Protein AF-A0A3S3UQ41-F1 (afdb_monomer)

pLDDT: mean 90.35, std 14.13, range [44.44, 98.62]

Radius of gyration: 15.13 Å; Cα contacts (8 Å, |Δi|>4): 52; chains: 1; bounding box: 51×16×34 Å

Structure (mmCIF, N/CA/C/O backbone):
data_AF-A0A3S3UQ41-F1
#
_entry.id   AF-A0A3S3UQ41-F1
#
loop_
_atom_site.group_PDB
_atom_site.id
_atom_site.type_symbol
_atom_site.label_atom_id
_atom_site.label_alt_id
_atom_site.label_comp_id
_atom_site.label_asym_id
_atom_site.label_entity_id
_atom_site.label_seq_id
_atom_site.pdbx_PDB_ins_code
_atom_site.Cartn_x
_atom_site.Cartn_y
_atom_site.Cartn_z
_atom_site.occupancy
_atom_site.B_iso_or_equiv
_atom_site.auth_seq_id
_atom_site.auth_comp_id
_atom_site.auth_asym_id
_atom_site.auth_atom_id
_atom_site.pdbx_PDB_model_num
ATOM 1 N N . MET A 1 1 ? 33.637 3.756 -5.472 1.00 44.44 1 MET A N 1
ATOM 2 C CA . MET A 1 1 ? 32.496 4.366 -4.764 1.00 44.44 1 MET A CA 1
ATOM 3 C C . MET A 1 1 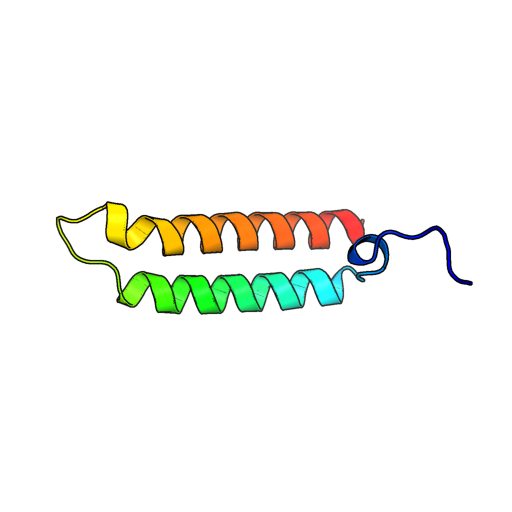? 31.374 4.474 -5.779 1.00 44.44 1 MET A C 1
ATOM 5 O O . MET A 1 1 ? 31.559 5.134 -6.789 1.00 44.44 1 MET A O 1
ATOM 9 N N . THR A 1 2 ? 30.301 3.703 -5.616 1.00 49.97 2 THR A N 1
ATOM 10 C CA . THR A 1 2 ? 29.115 3.725 -6.487 1.00 49.97 2 THR A CA 1
ATOM 11 C C . THR A 1 2 ? 28.301 4.984 -6.195 1.00 49.97 2 THR A C 1
ATOM 13 O O . THR A 1 2 ? 27.253 4.924 -5.562 1.00 49.97 2 THR A O 1
ATOM 16 N N . GLU A 1 3 ? 28.826 6.140 -6.582 1.00 63.69 3 GLU A N 1
ATOM 17 C CA . GLU A 1 3 ? 28.077 7.392 -6.575 1.00 63.69 3 GLU A CA 1
ATOM 18 C C . GLU A 1 3 ? 27.326 7.497 -7.905 1.00 63.69 3 GLU A C 1
ATOM 20 O O . GLU A 1 3 ? 27.950 7.505 -8.964 1.00 63.69 3 GLU A O 1
ATOM 25 N N . GLY A 1 4 ? 25.989 7.537 -7.861 1.00 60.56 4 GLY A N 1
ATOM 26 C CA . GLY A 1 4 ? 25.210 8.021 -9.006 1.00 60.56 4 GLY A CA 1
ATOM 27 C C . GLY A 1 4 ? 23.945 7.267 -9.412 1.00 60.56 4 GLY A C 1
ATOM 28 O O . GLY A 1 4 ? 23.393 7.618 -10.447 1.00 60.56 4 GLY A O 1
ATOM 29 N N . LYS A 1 5 ? 23.450 6.274 -8.661 1.00 55.50 5 LYS A N 1
ATOM 30 C CA . LYS A 1 5 ? 22.089 5.749 -8.892 1.00 55.50 5 LYS A CA 1
ATOM 31 C C . LYS A 1 5 ? 21.277 5.791 -7.615 1.00 55.50 5 LYS A C 1
ATOM 33 O O . LYS A 1 5 ? 21.724 5.296 -6.579 1.00 55.50 5 LYS A O 1
ATOM 38 N N . TYR A 1 6 ? 20.103 6.413 -7.682 1.00 59.09 6 TYR A N 1
ATOM 3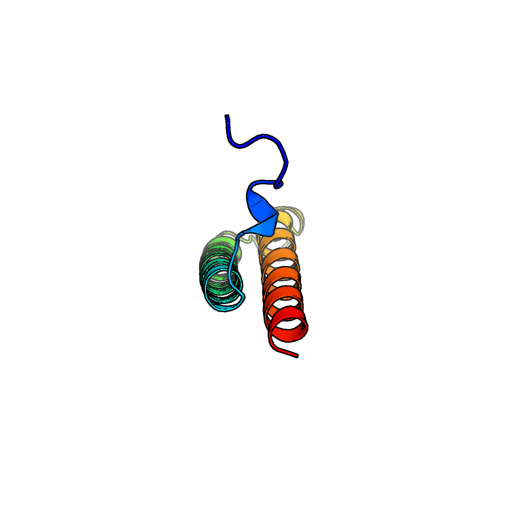9 C CA . TYR A 1 6 ? 19.186 6.440 -6.550 1.00 59.09 6 TYR A CA 1
ATOM 40 C C . TYR A 1 6 ? 18.805 4.986 -6.217 1.00 59.09 6 TYR A C 1
ATOM 42 O O . TYR A 1 6 ? 18.532 4.221 -7.140 1.00 59.09 6 TYR A O 1
ATOM 50 N N . PRO A 1 7 ? 18.786 4.546 -4.945 1.00 58.53 7 PRO A N 1
ATOM 51 C CA . PRO A 1 7 ? 18.565 3.131 -4.620 1.00 58.53 7 PRO A CA 1
ATOM 52 C C . PRO A 1 7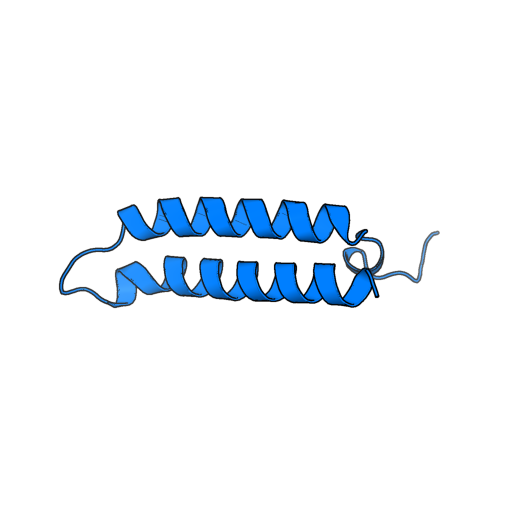 ? 17.274 2.547 -5.217 1.00 58.53 7 PRO A C 1
ATOM 54 O O . PRO A 1 7 ? 17.240 1.379 -5.593 1.00 58.53 7 PRO A O 1
ATOM 57 N N . GLY A 1 8 ? 16.230 3.372 -5.367 1.00 62.59 8 GLY A N 1
ATOM 58 C CA . GLY A 1 8 ? 14.969 2.987 -6.012 1.00 62.59 8 GLY A CA 1
ATOM 59 C C . GLY A 1 8 ? 15.011 2.908 -7.545 1.00 62.59 8 GLY A C 1
ATOM 60 O O . GLY A 1 8 ? 14.090 2.373 -8.146 1.00 62.59 8 GLY A O 1
ATOM 61 N N . GLU A 1 9 ? 16.067 3.406 -8.184 1.00 68.25 9 GLU A N 1
ATOM 62 C CA . GLU A 1 9 ? 16.263 3.427 -9.643 1.00 68.25 9 GLU A CA 1
ATOM 63 C C . GLU A 1 9 ? 16.785 2.085 -10.188 1.00 68.25 9 GLU A C 1
ATOM 65 O O . GLU A 1 9 ? 16.786 1.844 -11.392 1.00 68.25 9 GLU A O 1
ATOM 70 N N . LEU A 1 10 ? 17.238 1.198 -9.296 1.00 75.69 10 LEU A N 1
ATOM 71 C CA . LEU A 1 10 ? 17.748 -0.136 -9.627 1.00 75.69 10 LEU A CA 1
ATOM 72 C C . LEU A 1 10 ? 16.683 -1.238 -9.526 1.00 75.69 10 LEU A C 1
ATOM 74 O O . LEU A 1 10 ? 16.980 -2.393 -9.829 1.00 75.69 10 LEU A O 1
ATOM 78 N N . ALA A 1 11 ? 15.470 -0.916 -9.071 1.00 85.88 11 ALA A N 1
ATOM 79 C CA . ALA A 1 11 ? 14.425 -1.912 -8.889 1.00 85.88 11 ALA A CA 1
ATOM 80 C C . ALA A 1 11 ? 13.905 -2.400 -10.248 1.00 85.88 11 ALA A C 1
ATOM 82 O O . ALA A 1 11 ? 13.395 -1.624 -11.056 1.00 85.88 11 ALA A O 1
ATOM 83 N N . SER A 1 12 ? 14.014 -3.704 -10.494 1.00 91.81 12 SER A N 1
ATOM 84 C CA . SER A 1 12 ? 13.407 -4.328 -11.669 1.00 91.81 12 SER A CA 1
ATOM 85 C C . SER A 1 12 ? 11.875 -4.227 -11.611 1.00 91.81 12 SER A C 1
ATOM 87 O O . SER A 1 12 ? 11.298 -4.191 -10.517 1.00 91.81 12 SER A O 1
ATOM 89 N N . PRO A 1 13 ? 11.178 -4.262 -12.763 1.00 94.19 13 PRO A N 1
ATOM 90 C CA . PRO A 1 13 ? 9.717 -4.242 -12.770 1.00 94.19 13 PRO A CA 1
ATOM 91 C C . PRO A 1 13 ? 9.095 -5.373 -11.938 1.00 94.19 13 PRO A C 1
ATOM 93 O O . PRO A 1 13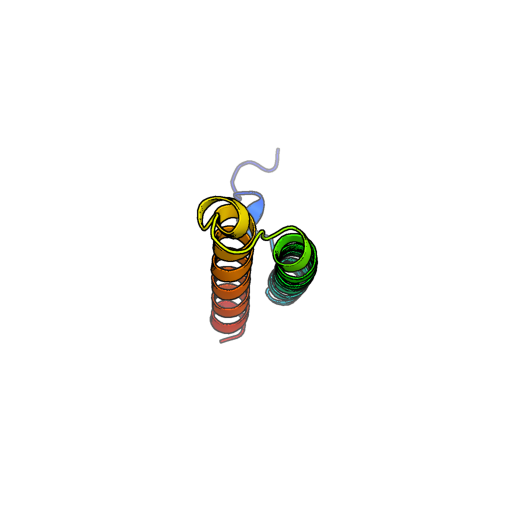 ? 8.066 -5.175 -11.297 1.00 94.19 13 PRO A O 1
ATOM 96 N N . GLN A 1 14 ? 9.747 -6.541 -11.903 1.00 95.12 14 GLN A N 1
ATOM 97 C CA . GLN A 1 14 ? 9.334 -7.686 -11.091 1.00 95.12 14 GLN A CA 1
ATOM 98 C C . GLN A 1 14 ? 9.398 -7.374 -9.589 1.00 95.12 14 GLN A C 1
ATOM 100 O O . GLN A 1 14 ? 8.433 -7.620 -8.873 1.00 95.12 14 GLN A O 1
ATOM 105 N N . GLN A 1 15 ? 10.492 -6.766 -9.115 1.00 95.00 15 GLN A N 1
ATOM 106 C CA . GLN A 1 15 ? 10.632 -6.371 -7.707 1.00 95.00 15 GLN A CA 1
ATOM 107 C C . GLN A 1 15 ? 9.590 -5.319 -7.300 1.00 95.00 15 GLN A C 1
ATOM 109 O O . GLN A 1 15 ? 9.061 -5.366 -6.192 1.00 95.00 15 GLN A O 1
ATOM 114 N N . ILE A 1 16 ? 9.259 -4.382 -8.195 1.00 95.31 16 ILE A N 1
ATOM 115 C CA . ILE A 1 16 ? 8.215 -3.376 -7.943 1.00 95.31 16 ILE A CA 1
ATOM 116 C C . ILE A 1 16 ? 6.831 -4.035 -7.887 1.00 95.31 16 ILE A C 1
ATOM 118 O O . ILE A 1 16 ? 6.013 -3.673 -7.043 1.00 95.31 16 ILE A O 1
ATOM 122 N N . HIS A 1 17 ? 6.575 -5.025 -8.745 1.00 97.25 17 HIS A N 1
ATOM 123 C CA . HIS A 1 17 ? 5.345 -5.811 -8.707 1.00 97.25 17 HIS A CA 1
ATOM 124 C C . HIS A 1 17 ? 5.211 -6.608 -7.399 1.00 97.25 17 HIS A C 1
ATOM 126 O O . HIS A 1 17 ? 4.161 -6.573 -6.762 1.00 97.25 17 HIS A O 1
ATOM 132 N N . GLU A 1 18 ? 6.276 -7.275 -6.951 1.00 97.50 18 GLU A N 1
ATOM 133 C CA . GLU A 1 18 ? 6.301 -7.985 -5.665 1.00 97.50 18 GLU A CA 1
ATOM 134 C C . GLU A 1 18 ? 6.072 -7.032 -4.485 1.00 97.50 18 GLU A C 1
ATOM 136 O O . GLU A 1 18 ? 5.285 -7.329 -3.586 1.00 97.50 18 GLU A O 1
ATOM 141 N N . LEU A 1 19 ? 6.674 -5.839 -4.517 1.00 97.06 19 LEU A N 1
ATOM 142 C CA . LEU A 1 19 ? 6.411 -4.804 -3.520 1.00 97.06 19 LEU A CA 1
ATOM 143 C C . LEU A 1 19 ? 4.937 -4.366 -3.532 1.00 97.06 19 LEU A C 1
ATOM 145 O O . LEU A 1 19 ? 4.333 -4.200 -2.471 1.00 97.06 19 LEU A O 1
ATOM 149 N N . ALA A 1 20 ? 4.336 -4.209 -4.715 1.00 98.12 20 ALA A N 1
ATOM 150 C CA . ALA A 1 20 ? 2.918 -3.886 -4.851 1.00 98.12 20 ALA A CA 1
ATOM 151 C C . ALA A 1 20 ? 2.019 -4.962 -4.211 1.00 98.12 20 ALA A C 1
ATOM 153 O O . ALA A 1 20 ? 1.062 -4.619 -3.509 1.00 98.12 20 ALA A O 1
ATOM 154 N N . GLU A 1 21 ? 2.359 -6.247 -4.374 1.00 98.56 21 GLU A N 1
ATOM 155 C CA . GLU A 1 21 ? 1.664 -7.357 -3.711 1.00 98.56 21 GLU A CA 1
ATOM 156 C C . GLU A 1 21 ? 1.744 -7.264 -2.182 1.00 98.56 21 GLU A C 1
ATOM 158 O O . GLU A 1 21 ? 0.731 -7.460 -1.505 1.00 98.56 21 GLU A O 1
ATOM 163 N N . GLU A 1 22 ? 2.901 -6.913 -1.617 1.00 98.56 22 GLU A N 1
ATOM 164 C CA . GLU A 1 22 ? 3.036 -6.722 -0.166 1.00 98.56 22 GLU A CA 1
ATOM 165 C C . GLU A 1 22 ? 2.163 -5.566 0.344 1.00 98.56 22 GLU A C 1
ATOM 167 O O . GLU A 1 22 ? 1.459 -5.710 1.349 1.00 98.56 22 GLU A O 1
ATOM 172 N N . TYR A 1 23 ? 2.090 -4.451 -0.391 1.00 98.62 23 TYR A N 1
ATOM 173 C CA . TYR A 1 23 ? 1.168 -3.358 -0.061 1.00 98.62 23 TYR A 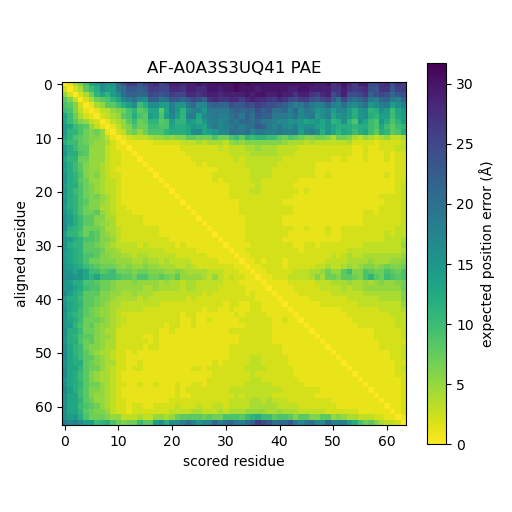CA 1
ATOM 174 C C . TYR A 1 23 ? -0.304 -3.763 -0.189 1.00 98.62 23 TYR A C 1
ATOM 176 O O . TYR A 1 23 ? -1.123 -3.359 0.642 1.00 98.62 23 TYR A O 1
ATOM 184 N N . ARG A 1 24 ? -0.659 -4.593 -1.176 1.00 98.56 24 ARG A N 1
ATOM 185 C CA . ARG A 1 24 ? -2.016 -5.141 -1.329 1.00 98.56 24 ARG A CA 1
ATOM 186 C C . ARG A 1 24 ? -2.391 -6.048 -0.152 1.00 98.56 24 ARG A C 1
ATOM 188 O O . ARG A 1 24 ? -3.496 -5.927 0.392 1.00 98.56 24 ARG A O 1
ATOM 195 N N . LYS A 1 25 ? -1.483 -6.932 0.276 1.00 98.50 25 LYS A N 1
ATOM 196 C CA . LYS A 1 25 ? -1.661 -7.786 1.465 1.00 98.50 25 LYS A CA 1
ATOM 197 C C . LYS A 1 25 ? -1.826 -6.934 2.724 1.00 98.50 25 LYS A C 1
ATOM 199 O O . LYS A 1 25 ? -2.802 -7.111 3.453 1.00 98.50 25 LYS A O 1
ATOM 204 N N . ALA A 1 26 ? -0.944 -5.955 2.935 1.00 98.38 26 ALA A N 1
ATOM 205 C CA . ALA A 1 26 ? -1.013 -5.038 4.071 1.00 98.38 26 ALA A CA 1
ATOM 206 C C . ALA A 1 26 ? -2.329 -4.245 4.093 1.00 98.38 26 ALA A C 1
ATOM 208 O O . ALA A 1 26 ? -2.990 -4.179 5.128 1.00 98.38 26 ALA A O 1
ATOM 209 N N . ALA A 1 27 ? -2.765 -3.706 2.951 1.00 98.44 27 ALA A N 1
ATOM 210 C CA . ALA A 1 27 ? -4.051 -3.024 2.835 1.00 98.44 27 ALA A CA 1
ATOM 211 C C . ALA A 1 27 ? -5.214 -3.949 3.237 1.00 98.44 27 ALA A C 1
ATOM 213 O O . ALA A 1 27 ? -6.095 -3.541 3.993 1.00 98.44 27 ALA A O 1
ATOM 214 N N . THR A 1 28 ? -5.189 -5.210 2.803 1.00 97.94 28 THR A N 1
ATOM 215 C CA . THR A 1 28 ? -6.216 -6.202 3.158 1.00 97.94 28 THR A CA 1
ATOM 216 C C . THR A 1 28 ? -6.278 -6.449 4.668 1.00 97.94 28 THR A C 1
ATOM 218 O O . THR A 1 28 ? -7.370 -6.489 5.233 1.00 97.94 28 THR A O 1
ATOM 221 N N . LEU A 1 29 ? -5.129 -6.544 5.344 1.00 98.12 29 LEU A N 1
ATOM 222 C CA . LEU A 1 29 ? -5.077 -6.670 6.806 1.00 98.12 29 LEU A CA 1
ATOM 223 C C . LEU A 1 29 ? -5.572 -5.393 7.505 1.00 98.12 29 LEU A C 1
ATOM 225 O O . LEU A 1 29 ? -6.385 -5.459 8.424 1.00 98.12 29 LEU A O 1
ATOM 229 N N . LEU A 1 30 ? -5.156 -4.214 7.034 1.00 97.75 30 LEU A N 1
ATOM 230 C CA . LEU A 1 30 ? -5.587 -2.924 7.588 1.00 97.75 30 LEU A CA 1
ATOM 231 C C . LEU A 1 30 ? -7.093 -2.691 7.440 1.00 97.75 30 LEU A C 1
ATOM 233 O O . LEU A 1 30 ? -7.707 -2.055 8.298 1.00 97.75 30 LEU A O 1
ATOM 237 N N . LEU A 1 31 ? -7.705 -3.209 6.373 1.00 96.38 31 LEU A N 1
ATOM 238 C CA . LEU A 1 31 ? -9.148 -3.127 6.165 1.00 96.38 31 LEU A CA 1
ATOM 239 C C . LEU A 1 31 ? -9.923 -3.789 7.313 1.00 96.38 31 LEU A C 1
ATOM 241 O O . LEU A 1 31 ? -10.948 -3.251 7.736 1.00 96.38 31 LEU A O 1
ATOM 245 N N . GLN A 1 32 ? -9.412 -4.903 7.850 1.00 96.44 32 GLN A N 1
ATOM 246 C CA . GLN A 1 32 ? -10.028 -5.636 8.963 1.00 96.44 32 GLN A CA 1
ATOM 247 C C . GLN A 1 32 ? -10.021 -4.830 10.272 1.00 96.44 32 GLN A C 1
ATOM 249 O O . GLN A 1 32 ? -10.895 -5.013 11.113 1.00 96.44 32 GLN A O 1
ATOM 254 N N . LEU A 1 33 ? -9.083 -3.890 10.428 1.00 95.94 33 LEU A N 1
ATOM 255 C CA . LEU A 1 33 ? -8.995 -3.003 11.596 1.00 95.94 33 LEU A CA 1
ATOM 256 C C . LEU A 1 33 ? -9.960 -1.802 11.513 1.00 95.94 33 LEU A C 1
ATOM 258 O O . LEU A 1 33 ? -10.101 -1.029 12.468 1.00 95.94 33 LEU A O 1
ATOM 262 N N . GLY A 1 34 ? -10.626 -1.616 10.370 1.00 95.38 34 GLY A N 1
ATOM 263 C CA . GLY A 1 3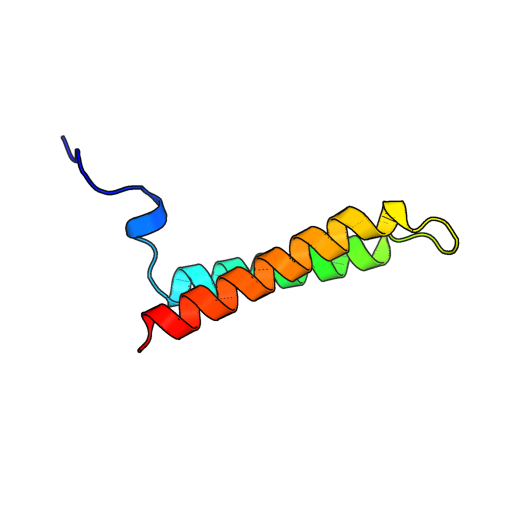4 ? -11.559 -0.522 10.135 1.00 95.38 34 GLY A CA 1
ATOM 264 C C . GLY A 1 34 ? -12.835 -0.651 10.967 1.00 95.38 34 GLY A C 1
ATOM 265 O O . GLY A 1 34 ? -13.551 -1.645 10.895 1.00 95.38 34 GLY A O 1
ATOM 266 N N . ARG A 1 35 ? -13.194 0.407 11.699 1.00 96.06 35 ARG A N 1
ATOM 267 C CA . ARG A 1 35 ? -14.408 0.453 12.528 1.00 96.06 35 ARG A CA 1
ATOM 268 C C . ARG A 1 35 ? -15.543 1.178 11.809 1.00 96.06 35 ARG A C 1
ATOM 270 O O . ARG A 1 35 ? -15.340 2.256 11.243 1.00 96.06 35 ARG A O 1
ATOM 277 N N . SER A 1 36 ? -16.743 0.598 11.849 1.00 93.94 36 SER A N 1
ATOM 278 C CA . SER A 1 36 ? -17.954 1.251 11.334 1.00 93.94 36 SER A CA 1
ATOM 279 C C . SER A 1 36 ? -18.214 2.570 12.072 1.00 93.94 36 SER A C 1
ATOM 281 O O . SER A 1 36 ? -17.900 2.697 13.255 1.00 93.94 36 SER A O 1
ATOM 283 N N . GLY A 1 37 ? -18.701 3.584 11.355 1.00 94.88 37 GLY A N 1
ATOM 284 C CA . GLY A 1 37 ? -18.929 4.930 11.899 1.00 94.88 37 GLY A CA 1
ATOM 285 C C . GLY A 1 37 ? -17.665 5.728 12.262 1.00 94.88 37 GLY A C 1
ATOM 286 O O . GLY A 1 37 ? -17.777 6.871 12.691 1.00 94.88 37 GLY A O 1
ATOM 287 N N . LYS A 1 38 ? -16.452 5.175 12.080 1.00 96.19 38 LYS A N 1
ATOM 288 C CA . LYS A 1 38 ? -15.173 5.859 12.358 1.00 96.19 38 LYS A CA 1
ATOM 289 C C . LYS A 1 38 ? -14.271 5.872 11.112 1.00 96.19 38 LYS A C 1
ATOM 291 O O . LYS A 1 38 ? -13.303 5.111 11.050 1.00 96.19 38 LYS A O 1
ATOM 296 N N . PRO A 1 39 ? -14.534 6.735 10.112 1.00 92.44 39 PRO A N 1
ATOM 297 C CA . PRO A 1 39 ? -13.903 6.671 8.784 1.00 92.44 39 PRO A CA 1
ATOM 298 C C . PRO A 1 39 ? -12.378 6.860 8.783 1.00 92.44 39 PRO A C 1
ATOM 300 O O . PRO A 1 39 ? -11.692 6.328 7.901 1.00 92.44 39 PRO A O 1
ATOM 303 N N . LEU A 1 40 ? -11.833 7.568 9.778 1.00 97.19 40 LEU A N 1
ATOM 304 C CA . LEU A 1 40 ? -10.387 7.756 9.948 1.00 97.19 40 LEU A CA 1
ATOM 305 C C . LEU A 1 40 ? -9.648 6.439 10.210 1.00 97.19 40 LEU A C 1
ATOM 307 O O . LEU A 1 40 ? -8.504 6.290 9.800 1.00 97.19 40 LEU A O 1
ATOM 311 N N . THR A 1 41 ? -10.314 5.440 10.791 1.00 96.69 41 THR A N 1
ATOM 312 C CA . THR A 1 41 ? -9.711 4.114 11.026 1.00 96.69 41 THR A CA 1
ATOM 313 C C . THR A 1 41 ? -9.398 3.364 9.732 1.00 96.69 41 THR A C 1
ATOM 315 O O . THR A 1 41 ? -8.543 2.490 9.724 1.00 96.69 41 THR A O 1
ATOM 318 N N . ARG A 1 42 ? -10.047 3.737 8.6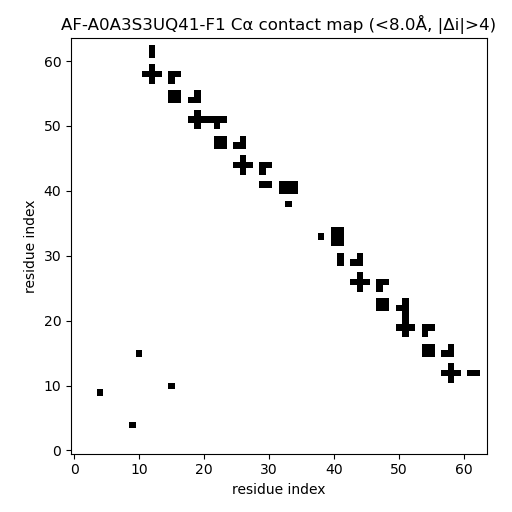21 1.00 96.69 42 ARG A N 1
ATOM 319 C CA . ARG A 1 42 ? -9.789 3.182 7.285 1.00 96.69 42 ARG A CA 1
ATOM 320 C C . ARG A 1 42 ? -8.781 4.008 6.481 1.00 96.69 42 ARG A C 1
ATOM 322 O O . ARG A 1 42 ? -8.484 3.638 5.350 1.00 96.69 42 ARG A O 1
ATOM 329 N N . ALA A 1 43 ? -8.279 5.128 7.012 1.00 97.50 43 ALA A N 1
ATOM 330 C CA . ALA A 1 43 ? -7.298 5.955 6.309 1.00 97.50 43 ALA A CA 1
ATOM 331 C C . ALA A 1 43 ? -5.992 5.197 5.992 1.00 97.50 43 ALA A C 1
ATOM 333 O O . ALA A 1 43 ? -5.567 5.280 4.841 1.00 97.50 43 ALA A O 1
ATOM 334 N N . PRO A 1 44 ? -5.416 4.392 6.913 1.00 97.88 44 PRO A N 1
ATOM 335 C CA . PRO A 1 44 ? -4.228 3.592 6.608 1.00 97.88 44 PRO A CA 1
ATOM 336 C C . PRO A 1 44 ? -4.470 2.590 5.476 1.00 97.88 44 PRO A C 1
ATOM 338 O O . PRO A 1 44 ? -3.696 2.546 4.529 1.00 97.88 44 PRO A O 1
ATOM 341 N N . PHE A 1 45 ? -5.595 1.863 5.514 1.00 97.81 45 PHE A N 1
ATOM 342 C CA . PHE A 1 45 ? -6.009 0.974 4.423 1.00 97.81 45 PHE A CA 1
ATOM 343 C C . PHE A 1 45 ? -6.039 1.702 3.071 1.00 97.81 45 PHE A C 1
ATOM 345 O O . PHE A 1 45 ? -5.449 1.220 2.106 1.00 97.81 45 PHE A O 1
ATOM 352 N N . ARG A 1 46 ? -6.702 2.868 2.999 1.00 97.69 46 ARG A N 1
ATOM 353 C CA . ARG A 1 46 ? -6.812 3.636 1.749 1.00 97.69 46 ARG A CA 1
ATOM 354 C C . ARG A 1 46 ? -5.443 4.066 1.230 1.00 97.69 46 ARG A C 1
ATOM 356 O O . ARG A 1 46 ? -5.191 3.929 0.038 1.00 97.69 46 ARG A O 1
ATOM 363 N N . LEU A 1 47 ? -4.571 4.553 2.114 1.00 98.44 47 LEU A N 1
ATOM 364 C CA . LEU A 1 47 ? -3.219 4.968 1.744 1.00 98.44 47 LEU A CA 1
ATOM 365 C C . LEU A 1 47 ? -2.404 3.787 1.203 1.00 98.44 47 LEU A C 1
ATOM 367 O O . LEU A 1 47 ? -1.836 3.891 0.119 1.00 98.44 47 LEU A O 1
ATOM 371 N N . SER A 1 48 ? -2.395 2.656 1.913 1.00 98.38 48 SER A N 1
ATOM 372 C CA . SER A 1 48 ? -1.682 1.449 1.483 1.00 98.38 48 SER A CA 1
ATOM 373 C C . SER A 1 48 ? -2.201 0.913 0.149 1.00 98.38 48 SER A C 1
ATOM 375 O O . SER A 1 48 ? -1.402 0.546 -0.707 1.00 98.38 48 SER A O 1
ATOM 377 N N . ALA A 1 49 ? -3.521 0.914 -0.060 1.00 98.44 49 ALA A N 1
ATOM 378 C CA . ALA A 1 49 ? -4.121 0.457 -1.310 1.00 98.44 49 ALA A CA 1
ATOM 379 C C . ALA A 1 49 ? -3.763 1.371 -2.494 1.00 98.44 49 ALA A C 1
ATOM 381 O O . ALA A 1 49 ? -3.357 0.877 -3.543 1.00 98.44 49 ALA A O 1
ATOM 382 N N . ILE A 1 50 ? -3.861 2.695 -2.322 1.00 98.56 50 ILE A N 1
ATOM 383 C CA . ILE A 1 50 ? -3.485 3.665 -3.364 1.00 98.56 50 ILE A CA 1
ATOM 384 C C . ILE A 1 50 ? -1.995 3.547 -3.697 1.00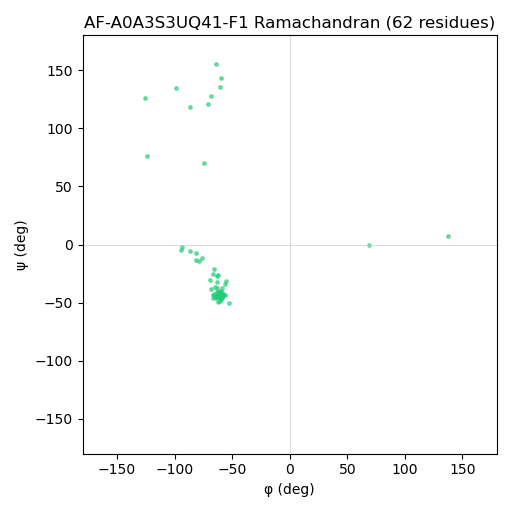 98.56 50 ILE A C 1
ATOM 386 O O . ILE A 1 50 ? -1.630 3.572 -4.871 1.00 98.56 50 ILE A O 1
ATOM 390 N N . HIS A 1 51 ? -1.140 3.370 -2.688 1.00 98.38 51 HIS A N 1
ATOM 391 C CA . HIS A 1 51 ? 0.288 3.178 -2.915 1.00 98.38 51 HIS A CA 1
ATOM 392 C C . HIS A 1 51 ? 0.580 1.884 -3.691 1.00 98.38 51 HIS A C 1
ATOM 394 O O . HIS A 1 51 ? 1.318 1.925 -4.672 1.00 98.38 51 HIS A O 1
ATOM 400 N N . GLY A 1 52 ? -0.062 0.766 -3.330 1.00 98.38 52 GLY A N 1
ATOM 401 C CA . GLY A 1 52 ? 0.039 -0.491 -4.080 1.00 98.38 52 GLY A CA 1
ATOM 402 C C . GLY A 1 52 ? -0.385 -0.348 -5.546 1.00 98.38 52 GLY A C 1
ATOM 403 O O . GLY A 1 52 ? 0.326 -0.803 -6.436 1.00 98.38 52 GLY A O 1
ATOM 404 N N . ILE A 1 53 ? -1.490 0.360 -5.822 1.00 98.56 53 ILE A N 1
ATOM 405 C CA . ILE A 1 53 ? -1.923 0.676 -7.198 1.00 98.56 53 ILE A CA 1
ATOM 406 C C . ILE A 1 53 ? -0.845 1.466 -7.947 1.00 98.56 53 ILE A C 1
ATOM 408 O O . ILE A 1 53 ? -0.520 1.126 -9.083 1.00 98.56 53 ILE A O 1
ATOM 412 N N . GLY A 1 54 ? -0.269 2.490 -7.311 1.00 98.12 54 GLY A N 1
ATOM 413 C CA . GLY A 1 54 ? 0.830 3.261 -7.891 1.00 98.12 54 GLY A CA 1
ATOM 414 C C . GLY A 1 54 ? 2.019 2.378 -8.276 1.00 98.12 54 GLY A C 1
ATOM 415 O O . GLY A 1 54 ? 2.543 2.508 -9.378 1.00 98.12 54 GLY A O 1
ATOM 416 N N . LEU A 1 55 ? 2.395 1.428 -7.416 1.00 97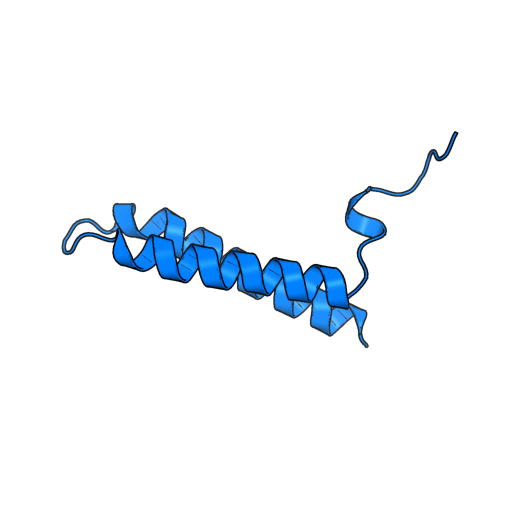.25 55 LEU A N 1
ATOM 417 C CA . LEU A 1 55 ? 3.481 0.485 -7.688 1.00 97.25 55 LEU A CA 1
ATOM 418 C C . LEU A 1 55 ? 3.162 -0.467 -8.850 1.00 97.25 55 LEU A C 1
ATOM 420 O O . LEU A 1 55 ? 4.015 -0.652 -9.715 1.00 97.25 55 LEU A O 1
ATOM 424 N N . TYR A 1 56 ? 1.944 -1.016 -8.938 1.00 98.19 56 TYR A N 1
ATOM 425 C CA . TYR A 1 56 ? 1.554 -1.838 -10.095 1.00 98.19 56 TYR A CA 1
ATOM 426 C C . TYR A 1 56 ? 1.650 -1.065 -11.410 1.00 98.19 56 TYR A C 1
ATOM 428 O O . TYR A 1 56 ? 2.132 -1.604 -12.406 1.00 98.19 56 TYR A O 1
ATOM 436 N N . LEU A 1 57 ? 1.209 0.197 -11.417 1.00 98.00 57 LEU A N 1
ATOM 437 C CA . LEU A 1 57 ? 1.308 1.056 -12.595 1.00 98.00 57 LEU A CA 1
ATOM 438 C C . LEU A 1 57 ? 2.770 1.315 -12.966 1.00 98.00 57 LEU A C 1
ATOM 440 O O . LEU A 1 57 ? 3.123 1.188 -14.134 1.00 98.00 57 LEU A O 1
ATOM 444 N N . THR A 1 58 ? 3.629 1.608 -11.988 1.00 95.81 58 THR A N 1
ATOM 445 C CA . THR A 1 58 ? 5.072 1.770 -12.215 1.00 95.81 58 THR A CA 1
ATOM 446 C C . THR A 1 58 ? 5.696 0.502 -12.796 1.00 95.81 58 THR A C 1
ATOM 448 O O . THR A 1 58 ? 6.405 0.580 -13.795 1.00 95.81 58 THR A O 1
ATOM 451 N N . ALA A 1 59 ? 5.401 -0.672 -12.227 1.00 95.38 59 ALA A N 1
ATOM 452 C CA . ALA A 1 59 ? 5.896 -1.948 -12.740 1.00 95.38 59 ALA A CA 1
ATOM 453 C C . ALA A 1 59 ? 5.448 -2.187 -14.191 1.00 95.38 59 ALA A C 1
ATOM 455 O O . ALA A 1 59 ? 6.266 -2.544 -15.033 1.00 95.38 59 ALA A O 1
ATOM 456 N N . LEU A 1 60 ? 4.172 -1.931 -14.502 1.00 96.31 60 LEU A N 1
ATOM 457 C CA . LEU A 1 60 ? 3.628 -2.066 -15.855 1.00 96.31 60 LEU A CA 1
ATOM 458 C C . LEU A 1 60 ? 4.317 -1.126 -16.852 1.00 96.31 60 LEU A C 1
ATOM 460 O O . LEU A 1 60 ? 4.614 -1.530 -17.973 1.00 96.31 60 LEU A O 1
ATOM 464 N N . LEU A 1 61 ? 4.543 0.130 -16.466 1.00 95.25 61 LEU A N 1
ATOM 465 C CA . LEU A 1 61 ? 5.151 1.134 -17.337 1.00 95.25 61 LEU A CA 1
ATOM 466 C C . LEU A 1 61 ? 6.630 0.849 -17.616 1.00 95.25 61 LEU A C 1
ATOM 468 O O . LEU A 1 61 ? 7.090 1.161 -18.705 1.00 95.25 61 LEU A O 1
ATOM 472 N N . LEU A 1 62 ? 7.351 0.229 -16.677 1.00 92.06 62 LEU A N 1
ATOM 473 C CA . LEU A 1 62 ? 8.751 -0.167 -16.866 1.00 92.06 62 LEU A CA 1
ATOM 474 C C . LEU A 1 62 ? 8.929 -1.459 -17.687 1.00 92.06 62 LEU A C 1
ATOM 476 O O . LEU A 1 62 ? 10.046 -1.764 -18.091 1.00 92.06 62 LEU A O 1
ATOM 480 N N . GLN A 1 63 ? 7.864 -2.239 -17.902 1.00 88.81 63 GLN A N 1
ATOM 481 C CA . GLN A 1 63 ? 7.881 -3.430 -18.770 1.00 88.81 63 GLN A CA 1
ATOM 482 C C . GLN A 1 63 ? 7.609 -3.111 -20.251 1.00 88.81 63 GLN A C 1
ATOM 484 O O . GLN A 1 63 ? 7.646 -4.024 -21.075 1.00 88.81 63 GLN A O 1
ATOM 489 N N . ARG A 1 64 ? 7.281 -1.857 -20.580 1.00 69.81 64 ARG A N 1
ATOM 490 C CA . ARG A 1 64 ? 6.991 -1.390 -21.943 1.00 69.81 64 ARG A CA 1
ATOM 491 C C . ARG A 1 64 ? 8.214 -0.753 -22.582 1.00 69.81 64 ARG A C 1
ATOM 493 O O . ARG A 1 64 ? 8.333 -0.910 -23.814 1.00 69.81 64 ARG A O 1
#

Solvent-accessible surface area (backbone atoms only — not comparable to full-atom values): 3562 Å² total; per-residue (Å²): 131,95,80,84,71,62,82,78,75,72,60,49,41,66,57,35,37,55,52,16,50,52,27,44,54,49,17,58,56,36,49,72,67,39,48,87,99,38,73,73,51,35,46,64,18,53,52,33,40,54,50,16,53,53,30,41,51,51,18,57,61,68,73,110

Mean predicted aligned error: 5.53 Å

Nearest PDB structures (foldseek):
  6jfl-assembly3_C  TM=5.527E-01  e=7.443E+00  Homo sapiens

Sequence (64 aa):
MTEGKYPGELASPQQIHELAEEYRKAATLLLQLGRSGKPLTRAPFRLSAIHGIGLYLTALLLQR

Secondary structure (DSSP, 8-state):
---S--GGGG--HHHHHHHHHHHHHHHHHHHHTPPTT-GGGGHHHHHHHHHHHHHHHHHHHHT-

Foldseek 3Di:
DPPDDDPVNPDALVNLLVVLVVLVVVLVVQVVQDDPPPVVSNVSSVVSNVVSVVSNVVSVVRVD